Protein AF-A0A3D0CZE7-F1 (afdb_monomer)

Radius of gyration: 12.52 Å; Cα contacts (8 Å, |Δi|>4): 117; chains: 1; bounding box: 28×28×32 Å

Nearest PDB structures (foldseek):
  2hoy-assembly1_B  TM=9.703E-01  e=1.556E-08  Synechococcus elongatus PCC 6301
  6w80-assembly1_A-2  TM=9.690E-01  e=2.115E-08  Stenotrophomonas maltophilia K279a
  2hp2-assembly1_A  TM=9.677E-01  e=1.871E-08  Synechococcus elongatus PCC 6301
  3l44-assembly1_A  TM=9.827E-01  e=2.247E-06  Bacillus anthracis str. 'Ames Ancestor'
  3l44-assembly1_B  TM=9.794E-01  e=3.054E-06  Bacillus anthracis str. 'Ames Ancestor'

Structure (mmCIF, N/CA/C/O backbone):
data_AF-A0A3D0CZE7-F1
#
_entry.id   AF-A0A3D0CZE7-F1
#
loop_
_atom_site.group_PDB
_atom_site.id
_atom_site.type_symbol
_atom_site.label_atom_id
_atom_site.label_alt_id
_atom_site.label_comp_id
_atom_site.label_asym_id
_atom_site.label_entity_id
_atom_site.label_seq_id
_atom_site.pdbx_PDB_ins_code
_atom_site.Cartn_x
_atom_site.Cartn_y
_atom_site.Cartn_z
_atom_site.occupancy
_atom_site.B_iso_or_equiv
_atom_site.auth_seq_id
_atom_site.auth_comp_id
_atom_site.auth_asym_id
_atom_site.auth_atom_id
_atom_site.pdbx_PDB_model_num
ATOM 1 N N . ALA A 1 1 ? 9.407 3.158 8.554 1.00 77.56 1 ALA A N 1
ATOM 2 C CA . ALA A 1 1 ? 9.130 2.458 9.823 1.00 77.56 1 ALA A CA 1
ATOM 3 C C . ALA A 1 1 ? 8.595 1.041 9.587 1.00 77.56 1 ALA A C 1
ATOM 5 O O . ALA A 1 1 ? 9.415 0.149 9.466 1.00 77.56 1 ALA A O 1
ATOM 6 N N . ALA A 1 2 ? 7.282 0.803 9.434 1.00 90.12 2 ALA A N 1
ATOM 7 C CA . ALA A 1 2 ? 6.728 -0.566 9.380 1.00 90.12 2 ALA A CA 1
ATOM 8 C C . ALA A 1 2 ? 7.324 -1.467 8.273 1.00 90.12 2 ALA A C 1
ATOM 10 O O . ALA A 1 2 ? 7.711 -2.601 8.546 1.00 90.12 2 ALA A O 1
ATOM 11 N N . ALA A 1 3 ? 7.459 -0.947 7.047 1.00 92.62 3 ALA A N 1
ATOM 12 C CA . ALA A 1 3 ? 8.092 -1.671 5.940 1.00 92.62 3 ALA A CA 1
ATOM 13 C C . ALA A 1 3 ? 9.567 -2.013 6.230 1.00 92.62 3 ALA A C 1
ATOM 15 O O . ALA A 1 3 ? 9.999 -3.141 6.011 1.00 92.62 3 ALA A O 1
ATOM 16 N N . GLU A 1 4 ? 10.319 -1.064 6.798 1.00 90.69 4 GLU A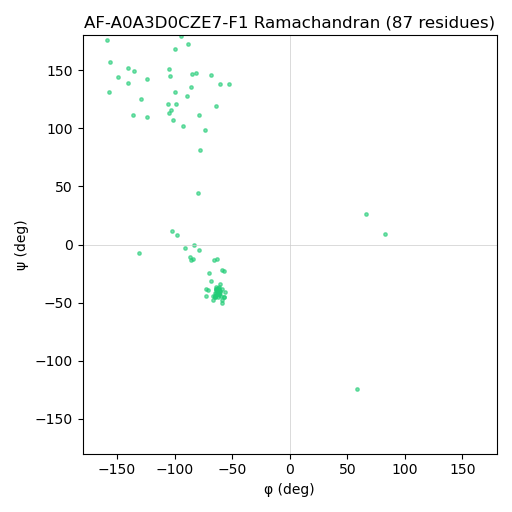 N 1
ATOM 17 C CA . GLU A 1 4 ? 11.729 -1.251 7.170 1.00 90.69 4 GLU A CA 1
ATOM 18 C C . GLU A 1 4 ? 11.878 -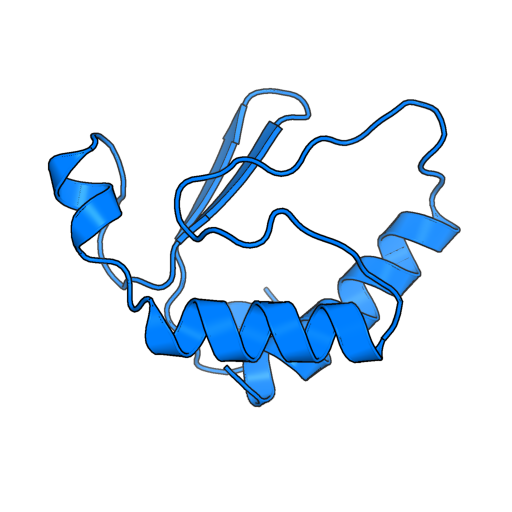2.310 8.268 1.00 90.69 4 GLU A C 1
ATOM 20 O O . GLU A 1 4 ? 12.709 -3.204 8.146 1.00 90.69 4 GLU A O 1
ATOM 25 N N . THR A 1 5 ? 11.035 -2.267 9.306 1.00 91.25 5 THR A N 1
ATOM 26 C CA . THR A 1 5 ? 11.008 -3.276 10.377 1.00 91.25 5 THR A CA 1
ATOM 27 C C . THR A 1 5 ? 10.685 -4.672 9.843 1.00 91.25 5 THR A C 1
ATOM 29 O O . THR A 1 5 ? 11.217 -5.658 10.346 1.00 91.25 5 THR A O 1
ATOM 32 N N . ALA A 1 6 ? 9.841 -4.768 8.813 1.00 92.25 6 ALA A N 1
ATOM 33 C CA . ALA A 1 6 ? 9.528 -6.027 8.142 1.00 92.25 6 ALA A CA 1
ATOM 34 C C . ALA A 1 6 ? 10.611 -6.482 7.142 1.00 92.25 6 ALA A C 1
ATOM 36 O O . ALA A 1 6 ? 10.482 -7.563 6.573 1.00 92.25 6 ALA A O 1
ATOM 37 N N . GLY A 1 7 ? 11.659 -5.682 6.904 1.00 93.06 7 GLY A N 1
ATOM 38 C CA . GLY A 1 7 ? 12.671 -5.969 5.884 1.00 93.06 7 GLY A CA 1
ATOM 39 C C . GLY A 1 7 ? 12.117 -5.925 4.458 1.00 93.06 7 GLY A C 1
ATOM 40 O O . GLY A 1 7 ? 12.639 -6.601 3.574 1.00 93.06 7 GLY A O 1
ATOM 41 N N . VAL A 1 8 ? 11.042 -5.165 4.233 1.00 95.00 8 VAL A N 1
ATOM 42 C CA . VAL A 1 8 ? 10.365 -5.064 2.940 1.00 95.00 8 VAL A CA 1
ATOM 43 C C . VAL A 1 8 ? 10.745 -3.758 2.257 1.00 95.00 8 VAL A C 1
ATOM 45 O O . VAL A 1 8 ? 10.382 -2.685 2.749 1.00 95.00 8 VAL A O 1
ATOM 48 N N . PRO A 1 9 ? 11.425 -3.817 1.101 1.00 94.00 9 PRO A N 1
ATOM 49 C CA . PRO A 1 9 ? 11.712 -2.617 0.345 1.00 94.00 9 PRO A CA 1
ATOM 50 C C . PRO A 1 9 ? 10.442 -1.947 -0.167 1.00 94.00 9 PRO A C 1
ATOM 52 O O . PRO A 1 9 ? 9.670 -2.523 -0.940 1.00 94.00 9 PRO A O 1
ATOM 55 N N . ALA A 1 10 ? 10.238 -0.708 0.264 1.00 96.56 10 ALA A N 1
ATOM 56 C CA . ALA A 1 10 ? 9.152 0.123 -0.207 1.00 96.56 10 ALA A CA 1
ATOM 57 C C . ALA A 1 10 ? 9.553 1.598 -0.190 1.00 96.56 10 ALA A C 1
ATOM 59 O O . ALA A 1 10 ? 10.230 2.073 0.722 1.00 96.56 10 ALA A O 1
ATOM 60 N N . VAL A 1 11 ? 9.069 2.340 -1.179 1.00 97.06 11 VAL A N 1
ATOM 61 C CA . VAL A 1 11 ? 9.167 3.794 -1.248 1.00 97.06 11 VAL A CA 1
ATOM 62 C C . VAL A 1 11 ? 7.801 4.382 -0.937 1.00 97.06 11 VAL A C 1
ATOM 64 O O . VAL A 1 11 ? 6.824 4.123 -1.639 1.00 97.06 11 VAL A O 1
ATOM 67 N N . HIS A 1 12 ? 7.739 5.198 0.110 1.00 95.50 12 HIS A N 1
ATOM 68 C CA . HIS A 1 12 ? 6.541 5.943 0.467 1.00 95.50 12 HIS A CA 1
ATOM 69 C C . HIS A 1 12 ? 6.647 7.385 -0.034 1.00 95.50 12 HIS A C 1
ATOM 71 O O . HIS A 1 12 ? 7.650 8.061 0.201 1.00 95.50 12 HIS A O 1
ATOM 77 N N . THR A 1 13 ? 5.611 7.870 -0.710 1.00 95.69 13 THR A N 1
ATOM 78 C CA . THR A 1 13 ? 5.534 9.248 -1.216 1.00 95.69 13 THR A CA 1
ATOM 79 C C . THR A 1 13 ? 4.280 9.924 -0.689 1.00 95.69 13 THR A C 1
ATOM 81 O O . THR A 1 13 ? 3.231 9.287 -0.630 1.00 95.69 13 THR A O 1
ATOM 84 N N . ARG A 1 14 ? 4.359 11.218 -0.358 1.00 96.50 14 ARG A N 1
ATOM 85 C CA . ARG A 1 14 ? 3.226 11.992 0.167 1.00 96.50 14 ARG A CA 1
ATOM 86 C C . ARG A 1 14 ? 3.199 13.407 -0.401 1.00 96.50 14 ARG A C 1
ATOM 88 O O . ARG A 1 14 ? 4.238 14.061 -0.454 1.00 96.50 14 ARG A O 1
ATOM 95 N N . VAL A 1 15 ? 2.009 13.895 -0.747 1.00 96.69 15 VAL A N 1
ATOM 96 C CA . VAL A 1 15 ? 1.736 15.304 -1.072 1.00 96.69 15 VAL A CA 1
ATOM 97 C C . VAL A 1 15 ? 0.439 15.705 -0.371 1.00 96.69 15 VAL A C 1
ATOM 99 O O . VAL A 1 15 ? -0.633 15.206 -0.700 1.00 96.69 15 VAL A O 1
ATOM 102 N N . GLY A 1 16 ? 0.526 16.580 0.633 1.00 95.75 16 GLY A N 1
ATOM 103 C CA . GLY A 1 16 ? -0.629 16.887 1.484 1.00 95.75 16 GLY A CA 1
ATOM 104 C C . GLY A 1 16 ? -1.166 15.627 2.177 1.00 95.75 16 GLY A C 1
ATOM 105 O O . GLY A 1 16 ? -0.406 14.939 2.861 1.00 95.75 16 GLY A O 1
ATOM 106 N N . THR A 1 17 ? -2.458 15.341 1.986 1.00 95.50 17 THR A N 1
ATOM 107 C CA . THR A 1 17 ? -3.163 14.148 2.502 1.00 95.50 17 THR A CA 1
ATOM 108 C C . THR A 1 17 ? -3.149 12.956 1.539 1.00 95.50 17 THR A C 1
ATOM 110 O O . THR A 1 17 ? -3.653 11.890 1.887 1.00 95.50 17 THR A O 1
ATOM 113 N N . MET A 1 18 ? -2.585 13.118 0.339 1.00 97.06 18 MET A N 1
ATOM 114 C CA . MET A 1 18 ? -2.418 12.034 -0.626 1.00 97.06 18 MET A CA 1
ATOM 115 C C . MET A 1 18 ? -1.123 11.288 -0.342 1.00 97.06 18 MET A C 1
ATOM 117 O O . MET A 1 18 ? -0.073 11.913 -0.153 1.00 97.06 18 MET A O 1
ATOM 121 N N . PHE A 1 19 ? -1.175 9.961 -0.365 1.00 96.69 19 PHE A N 1
ATOM 122 C CA . PHE A 1 19 ? -0.003 9.120 -0.146 1.00 96.69 19 PHE A CA 1
ATOM 123 C C . PHE A 1 19 ? 0.014 7.905 -1.071 1.00 96.69 19 PHE A 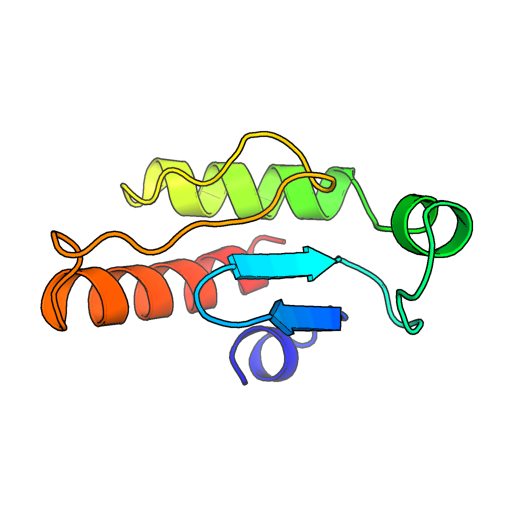C 1
ATOM 125 O O . PHE A 1 19 ? -1.032 7.398 -1.454 1.00 96.69 19 PHE A O 1
ATOM 132 N N . CYS A 1 20 ? 1.204 7.399 -1.387 1.00 96.56 20 CYS A N 1
ATOM 133 C CA . CYS A 1 20 ? 1.387 6.145 -2.117 1.00 96.56 20 CYS A CA 1
ATOM 134 C C . CYS A 1 20 ? 2.485 5.315 -1.452 1.00 96.56 20 CYS A C 1
ATOM 136 O O . CYS A 1 20 ? 3.447 5.865 -0.910 1.00 96.56 20 CYS A O 1
ATOM 138 N N . THR A 1 21 ? 2.372 3.993 -1.550 1.00 96.56 21 THR A N 1
ATOM 139 C CA . THR A 1 21 ? 3.408 3.048 -1.121 1.00 96.56 21 THR A CA 1
ATOM 140 C C . THR A 1 21 ? 3.773 2.166 -2.303 1.00 96.56 21 THR A C 1
ATOM 142 O O . THR A 1 21 ? 2.971 1.338 -2.725 1.00 96.56 21 THR A O 1
ATOM 145 N N . PHE A 1 22 ? 4.976 2.355 -2.837 1.00 98.06 22 PHE A N 1
ATOM 146 C CA . PHE A 1 22 ? 5.521 1.622 -3.976 1.00 98.06 22 PHE A CA 1
ATOM 147 C C . PHE A 1 22 ? 6.447 0.507 -3.511 1.00 98.06 22 PHE A C 1
ATOM 149 O O . PHE A 1 22 ? 7.455 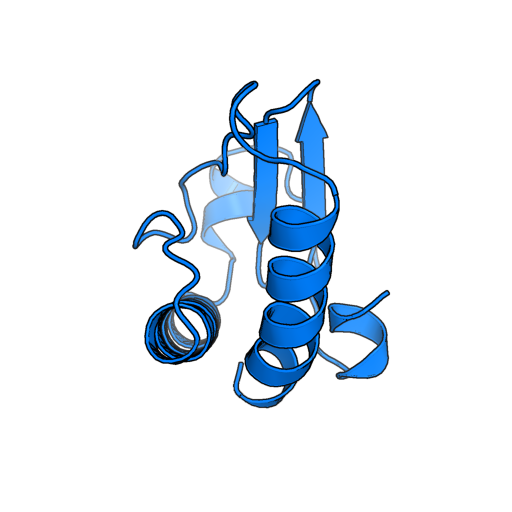0.787 -2.871 1.00 98.06 22 PHE A O 1
ATOM 156 N N . PHE A 1 23 ? 6.152 -0.748 -3.856 1.00 97.62 23 PHE A N 1
ATOM 157 C CA . PHE A 1 23 ? 7.016 -1.883 -3.513 1.00 97.62 23 PHE A CA 1
ATOM 158 C C . PHE A 1 23 ? 8.227 -1.956 -4.446 1.00 97.62 23 PHE A C 1
ATOM 160 O O . PHE A 1 23 ? 8.232 -2.667 -5.445 1.00 97.62 23 PHE A O 1
ATOM 167 N N . THR A 1 24 ? 9.242 -1.147 -4.163 1.00 97.12 24 THR A N 1
ATOM 168 C CA . THR A 1 24 ? 10.492 -1.062 -4.923 1.00 97.12 24 THR A CA 1
ATOM 169 C C . THR A 1 24 ? 11.606 -0.510 -4.034 1.00 97.12 24 THR A C 1
ATOM 171 O O . THR A 1 24 ? 11.341 0.189 -3.059 1.00 97.12 24 THR A O 1
ATOM 174 N N . GLU A 1 25 ? 12.857 -0.796 -4.389 1.00 96.25 25 GLU A N 1
ATOM 175 C CA . GLU A 1 25 ? 14.059 -0.245 -3.744 1.00 96.25 25 GLU A CA 1
ATOM 176 C C . GLU A 1 25 ? 14.478 1.111 -4.328 1.00 96.25 25 GLU A C 1
ATOM 178 O O . GLU A 1 25 ? 15.322 1.811 -3.768 1.00 96.25 25 GLU A O 1
ATOM 183 N N . HIS A 1 26 ? 13.916 1.493 -5.477 1.00 96.44 26 HIS A N 1
ATOM 184 C CA . HIS A 1 26 ? 14.360 2.663 -6.225 1.00 96.44 26 HIS A CA 1
ATOM 185 C C . HIS A 1 26 ? 13.398 3.843 -6.070 1.00 96.44 26 HIS A C 1
ATOM 187 O O . HIS A 1 26 ? 12.185 3.642 -6.076 1.00 96.44 26 HIS A O 1
ATOM 193 N N . PRO A 1 27 ? 13.900 5.092 -6.047 1.00 97.25 27 PRO A N 1
ATOM 194 C CA . PRO A 1 27 ? 13.043 6.271 -6.026 1.00 97.25 27 PRO A CA 1
ATOM 195 C C . PRO A 1 27 ? 11.997 6.265 -7.150 1.00 97.25 27 PRO A C 1
ATOM 197 O O . PRO A 1 27 ? 12.312 5.963 -8.307 1.00 97.25 27 PRO A O 1
ATOM 200 N N . VAL A 1 28 ? 10.771 6.660 -6.803 1.00 97.56 28 VAL A N 1
ATOM 201 C CA . VAL A 1 28 ? 9.650 6.819 -7.736 1.00 97.56 28 VAL A CA 1
ATOM 202 C C . VAL A 1 28 ? 9.426 8.307 -7.979 1.00 97.56 28 VAL A C 1
ATOM 204 O O . VAL A 1 28 ? 9.091 9.049 -7.059 1.00 97.56 28 VAL A O 1
ATOM 207 N N . ARG A 1 29 ? 9.684 8.758 -9.208 1.00 96.62 29 ARG A N 1
ATOM 208 C CA . ARG A 1 29 ? 9.602 10.176 -9.615 1.00 96.62 29 ARG A CA 1
ATOM 209 C C . ARG A 1 29 ? 8.798 10.401 -10.892 1.00 96.62 29 ARG A C 1
ATOM 211 O O . ARG A 1 29 ? 8.549 11.539 -11.269 1.00 96.62 29 ARG A O 1
ATOM 218 N N . ASP A 1 30 ? 8.413 9.323 -11.557 1.00 96.88 30 ASP A N 1
ATOM 219 C CA . ASP A 1 30 ? 7.693 9.325 -12.821 1.00 96.88 30 ASP A CA 1
ATOM 220 C C . ASP A 1 30 ? 6.979 7.978 -13.016 1.00 96.88 30 ASP A C 1
ATOM 222 O O . ASP A 1 30 ? 7.119 7.035 -12.231 1.00 96.88 30 ASP A O 1
ATOM 226 N N . TYR A 1 31 ? 6.212 7.867 -14.096 1.00 96.88 31 TYR A N 1
ATOM 227 C CA . TYR A 1 31 ? 5.492 6.638 -14.415 1.00 96.88 31 TYR A CA 1
ATOM 228 C C . TYR A 1 31 ? 6.424 5.452 -14.709 1.00 96.88 31 TYR A C 1
ATOM 230 O O . TYR A 1 31 ? 6.132 4.314 -14.340 1.00 96.88 31 TYR A O 1
ATOM 238 N N . ALA A 1 32 ? 7.562 5.698 -15.365 1.00 98.19 32 ALA A N 1
ATOM 239 C CA . ALA A 1 32 ? 8.513 4.643 -15.704 1.00 98.19 32 ALA A CA 1
ATOM 240 C C . ALA A 1 32 ? 9.110 3.996 -14.447 1.00 98.19 32 ALA A C 1
ATOM 242 O O . ALA A 1 32 ? 9.276 2.779 -14.401 1.00 98.19 32 ALA A O 1
ATOM 243 N N . SER A 1 33 ? 9.388 4.797 -13.420 1.00 97.94 33 SER A N 1
ATOM 244 C CA . SER A 1 33 ? 9.868 4.337 -12.122 1.00 97.94 33 SER A CA 1
ATOM 245 C C . SER A 1 33 ? 8.793 3.655 -11.291 1.00 97.94 33 SER A C 1
ATOM 247 O O . SER A 1 33 ? 9.086 2.615 -10.706 1.00 97.94 33 SER A O 1
ATOM 249 N N . ALA A 1 34 ? 7.552 4.149 -11.317 1.00 97.81 34 ALA A N 1
ATOM 250 C CA . ALA A 1 34 ? 6.424 3.493 -10.654 1.00 97.81 34 ALA A CA 1
ATOM 251 C C . ALA A 1 34 ? 6.167 2.082 -11.212 1.00 97.81 34 ALA A C 1
ATOM 253 O O . ALA A 1 34 ? 5.945 1.139 -10.461 1.00 97.81 34 ALA A O 1
ATOM 254 N N . LYS A 1 35 ? 6.276 1.895 -12.535 1.00 97.69 35 LYS A N 1
ATOM 255 C CA . LYS A 1 35 ? 6.099 0.581 -13.182 1.00 97.69 35 LYS A CA 1
ATOM 256 C C . LYS A 1 35 ? 7.115 -0.488 -12.770 1.00 97.69 35 LYS A C 1
ATOM 258 O O . LYS A 1 35 ? 6.914 -1.650 -13.103 1.00 97.69 35 LYS A O 1
ATOM 263 N N . ARG A 1 36 ? 8.198 -0.120 -12.080 1.00 97.69 36 ARG A N 1
ATOM 264 C CA . ARG A 1 36 ? 9.184 -1.080 -11.558 1.00 97.69 36 ARG A CA 1
ATOM 265 C C . ARG A 1 36 ? 8.776 -1.691 -10.214 1.00 97.69 36 ARG A C 1
ATOM 267 O O . ARG A 1 36 ? 9.549 -2.466 -9.662 1.00 97.69 36 ARG A O 1
ATOM 274 N N . SER A 1 37 ? 7.622 -1.317 -9.661 1.00 98.19 37 SER A N 1
ATOM 275 C CA . SER A 1 37 ? 7.129 -1.884 -8.408 1.00 98.19 37 SER A CA 1
ATOM 276 C C . SER A 1 37 ? 6.725 -3.355 -8.539 1.00 98.19 37 SER A C 1
ATOM 278 O O . SER A 1 37 ? 6.194 -3.784 -9.562 1.00 98.19 37 SER A O 1
ATOM 280 N N . ASP A 1 38 ? 6.938 -4.114 -7.468 1.00 97.94 38 ASP A N 1
ATOM 281 C CA . ASP A 1 38 ? 6.514 -5.503 -7.324 1.00 97.94 38 ASP A CA 1
ATOM 282 C C . ASP A 1 38 ? 4.994 -5.573 -7.104 1.00 97.94 38 ASP A C 1
ATOM 284 O O . ASP A 1 38 ? 4.474 -5.385 -6.001 1.00 97.94 38 ASP A O 1
ATOM 288 N N . LEU A 1 39 ? 4.268 -5.841 -8.191 1.00 97.88 39 LEU A N 1
ATOM 289 C CA . LEU A 1 39 ? 2.805 -5.895 -8.190 1.00 97.88 39 LEU A CA 1
ATOM 290 C C . LEU A 1 39 ? 2.258 -7.089 -7.402 1.00 97.88 39 LEU A C 1
ATOM 292 O O . LEU A 1 39 ? 1.183 -6.992 -6.811 1.00 97.88 39 LEU A O 1
ATOM 296 N N . ALA A 1 40 ? 2.985 -8.209 -7.372 1.00 97.81 40 ALA A N 1
ATOM 297 C CA . ALA A 1 40 ? 2.561 -9.396 -6.638 1.00 97.81 40 ALA A CA 1
ATOM 298 C C . ALA A 1 40 ? 2.656 -9.158 -5.127 1.00 97.81 40 ALA A C 1
ATOM 300 O O . ALA A 1 40 ? 1.769 -9.555 -4.371 1.00 97.81 40 ALA A O 1
ATOM 301 N N . ARG A 1 41 ? 3.710 -8.462 -4.694 1.00 97.38 41 ARG A N 1
ATOM 302 C CA . ARG A 1 41 ? 3.873 -8.009 -3.314 1.00 97.38 41 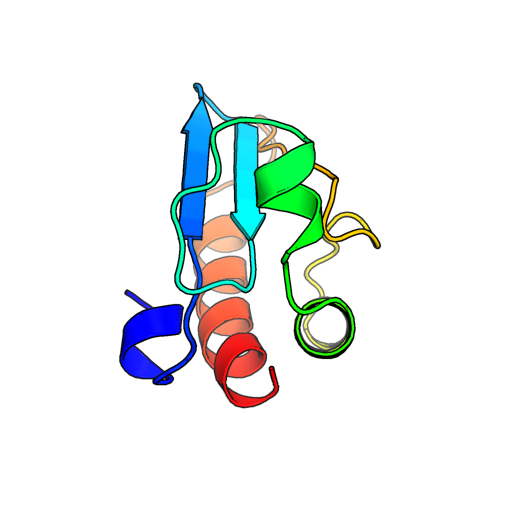ARG A CA 1
ATOM 303 C C . ARG A 1 41 ? 2.807 -6.999 -2.911 1.00 97.38 41 ARG A C 1
ATOM 305 O O . ARG A 1 41 ? 2.199 -7.163 -1.856 1.00 97.38 41 ARG A O 1
ATOM 312 N N . TYR A 1 42 ? 2.510 -6.024 -3.774 1.00 98.06 42 TYR A N 1
ATOM 313 C CA . TYR A 1 42 ? 1.397 -5.105 -3.535 1.00 98.06 42 TYR A CA 1
ATOM 314 C C . TYR A 1 42 ? 0.070 -5.848 -3.358 1.00 98.06 42 TYR A C 1
ATOM 316 O O . TYR A 1 42 ? -0.670 -5.556 -2.425 1.00 98.06 42 TYR A O 1
ATOM 324 N N . ALA A 1 43 ? -0.223 -6.835 -4.211 1.00 98.06 43 ALA A N 1
ATOM 325 C CA . ALA A 1 43 ? -1.453 -7.614 -4.109 1.00 98.06 43 ALA A CA 1
ATOM 326 C C . ALA A 1 43 ? -1.563 -8.345 -2.758 1.00 98.06 43 ALA A C 1
ATOM 328 O O . ALA A 1 43 ? -2.609 -8.277 -2.115 1.00 98.06 43 ALA A O 1
ATOM 329 N N . ARG A 1 44 ? -0.482 -8.983 -2.280 1.00 98.12 44 ARG A N 1
ATOM 330 C CA . ARG A 1 44 ? -0.458 -9.627 -0.951 1.00 98.12 44 ARG A CA 1
ATOM 331 C C . ARG A 1 44 ? -0.675 -8.624 0.180 1.00 98.12 44 ARG A C 1
ATOM 333 O O . ARG A 1 44 ? -1.491 -8.872 1.062 1.00 98.12 44 ARG A O 1
ATOM 340 N N . PHE A 1 45 ? 0.003 -7.479 0.120 1.00 97.94 45 PHE A N 1
ATOM 341 C CA . PHE A 1 45 ? -0.170 -6.392 1.082 1.00 97.94 45 PHE A CA 1
ATOM 342 C C . PHE A 1 45 ? -1.614 -5.872 1.115 1.00 97.94 45 PHE A C 1
ATOM 344 O O . PHE A 1 45 ? -2.205 -5.749 2.187 1.00 97.94 45 PHE A O 1
ATOM 351 N N . PHE A 1 46 ? -2.197 -5.613 -0.058 1.00 98.19 46 PHE A N 1
ATOM 352 C CA . PHE A 1 46 ? -3.578 -5.163 -0.208 1.00 98.19 46 PHE A CA 1
ATOM 353 C C . PHE A 1 46 ? -4.563 -6.165 0.400 1.00 98.19 46 PHE A C 1
ATOM 355 O O . PHE A 1 46 ? -5.397 -5.778 1.215 1.00 98.19 46 PHE A O 1
ATOM 362 N N . HIS A 1 47 ? -4.448 -7.453 0.061 1.00 98.44 47 HIS A N 1
ATOM 363 C CA . HIS A 1 47 ? -5.339 -8.476 0.608 1.00 98.44 47 HIS A CA 1
ATOM 364 C C . HIS A 1 47 ? -5.175 -8.634 2.122 1.00 98.44 47 HIS A C 1
ATOM 366 O O . HIS A 1 47 ? -6.175 -8.718 2.829 1.00 98.44 47 HIS A O 1
ATOM 372 N N . ALA A 1 48 ? -3.946 -8.571 2.642 1.00 98.31 48 ALA A N 1
ATOM 373 C CA . ALA A 1 48 ? -3.708 -8.629 4.079 1.00 98.31 48 ALA A CA 1
ATOM 374 C C . ALA A 1 48 ? -4.325 -7.430 4.828 1.00 98.31 48 ALA A C 1
ATOM 376 O O . ALA A 1 48 ? -4.860 -7.604 5.925 1.00 98.31 48 ALA A O 1
ATOM 377 N N . LEU A 1 49 ? -4.287 -6.224 4.257 1.00 98.12 49 LEU A N 1
ATOM 378 C CA . LEU A 1 49 ? -4.995 -5.065 4.811 1.00 98.12 49 LEU A CA 1
ATOM 379 C C . LEU A 1 49 ? -6.516 -5.231 4.738 1.00 98.12 49 LEU A C 1
ATOM 381 O O . LEU A 1 49 ? -7.205 -4.983 5.728 1.00 98.12 49 LEU A O 1
ATOM 385 N N . LEU A 1 50 ? -7.028 -5.709 3.602 1.00 98.31 50 LEU A N 1
ATOM 386 C CA . LEU A 1 50 ? -8.457 -5.910 3.384 1.00 98.31 50 LEU A CA 1
ATOM 387 C C . LEU A 1 50 ? -9.053 -6.919 4.373 1.00 98.31 50 LEU A C 1
ATOM 389 O O . LEU A 1 50 ? -10.091 -6.654 4.973 1.00 98.31 50 LEU A O 1
ATOM 393 N N . GLU A 1 51 ? -8.361 -8.034 4.610 1.00 98.31 51 GLU A N 1
ATOM 394 C CA . GLU A 1 51 ? -8.719 -9.033 5.628 1.00 98.31 51 GLU A CA 1
ATOM 395 C C . GLU A 1 51 ? -8.779 -8.451 7.050 1.00 98.31 51 GLU A C 1
ATOM 397 O O . GLU A 1 51 ? -9.428 -9.020 7.925 1.00 98.31 51 GLU A O 1
ATOM 402 N N . ARG A 1 52 ? -8.109 -7.318 7.289 1.00 98.12 52 ARG A N 1
ATOM 403 C CA . ARG A 1 52 ? -8.053 -6.603 8.575 1.00 98.12 52 ARG A CA 1
ATOM 404 C C . ARG A 1 52 ? -8.958 -5.370 8.607 1.00 98.12 52 ARG A C 1
ATOM 406 O O . ARG A 1 52 ? -8.861 -4.570 9.530 1.00 98.12 52 ARG A O 1
ATOM 413 N N . GLY A 1 53 ? -9.836 -5.219 7.617 1.00 98.00 53 GLY A N 1
ATOM 414 C CA . GLY A 1 53 ? -10.812 -4.131 7.558 1.00 98.00 53 GLY A CA 1
ATOM 415 C C . GLY A 1 53 ? -10.273 -2.812 7.002 1.00 98.00 53 GLY A C 1
ATOM 416 O O . GLY A 1 53 ? -10.985 -1.813 7.042 1.00 98.00 53 GLY A O 1
ATOM 417 N N . VAL A 1 54 ? -9.055 -2.788 6.452 1.00 98.25 54 VAL A N 1
ATOM 418 C CA . VAL A 1 54 ? -8.476 -1.597 5.816 1.00 98.25 54 VAL A CA 1
ATOM 419 C C . VAL A 1 54 ? -8.589 -1.729 4.301 1.00 98.25 54 VAL A C 1
ATOM 421 O O . VAL A 1 54 ? -7.861 -2.491 3.666 1.00 98.25 54 VAL A O 1
ATOM 424 N N . TYR A 1 55 ? -9.492 -0.957 3.703 1.00 97.56 55 TYR A N 1
ATOM 425 C CA . TYR A 1 55 ? -9.671 -0.924 2.254 1.00 97.56 55 TYR A CA 1
ATOM 426 C C . TYR A 1 55 ? -8.819 0.183 1.622 1.00 97.56 55 TYR A C 1
ATOM 428 O O . TYR A 1 55 ? -9.171 1.361 1.667 1.00 97.56 55 TYR A O 1
ATOM 436 N N . LEU A 1 56 ? -7.692 -0.203 1.021 1.00 96.69 56 LEU A N 1
ATOM 437 C CA . LEU A 1 56 ? -6.941 0.664 0.109 1.00 96.69 56 LEU A CA 1
ATOM 438 C C . LEU A 1 56 ? -7.446 0.505 -1.330 1.00 96.69 56 LEU A C 1
ATOM 440 O O . LEU A 1 56 ? -8.256 -0.368 -1.631 1.00 96.69 56 LEU A O 1
ATOM 444 N N . ALA A 1 57 ? -6.959 1.342 -2.245 1.00 95.75 57 ALA A N 1
ATOM 445 C CA . ALA A 1 57 ? -7.209 1.126 -3.664 1.00 95.75 57 ALA A CA 1
ATOM 446 C C . ALA A 1 57 ? -6.630 -0.239 -4.101 1.00 95.75 57 ALA A C 1
ATOM 448 O O . ALA A 1 57 ? -5.515 -0.569 -3.713 1.00 95.75 57 ALA A O 1
ATOM 449 N N . PRO A 1 58 ? -7.322 -1.042 -4.925 1.00 96.94 58 PRO A N 1
ATOM 450 C CA . PRO A 1 58 ? -6.830 -2.346 -5.380 1.00 96.94 58 PRO A CA 1
ATOM 451 C C . PRO A 1 58 ? -5.813 -2.211 -6.532 1.00 96.94 58 PRO A C 1
ATOM 453 O O . PRO A 1 58 ? -5.904 -2.898 -7.548 1.00 96.94 58 PRO A O 1
ATOM 456 N N . SER A 1 59 ? -4.862 -1.278 -6.419 1.00 97.12 59 SER A N 1
ATOM 457 C CA . SER A 1 59 ? -3.863 -0.991 -7.452 1.00 97.12 59 SER A CA 1
ATOM 458 C C . SER A 1 59 ? -2.614 -0.332 -6.870 1.00 97.12 59 SER A C 1
ATOM 460 O O . SER A 1 59 ? -2.693 0.696 -6.203 1.00 97.12 59 SER A O 1
ATOM 462 N N . GLN A 1 60 ? -1.439 -0.859 -7.227 1.00 97.31 60 GLN A N 1
ATOM 463 C CA . GLN A 1 60 ? -0.132 -0.268 -6.903 1.00 97.31 60 GLN A CA 1
ATOM 464 C C . GLN A 1 60 ? 0.016 1.170 -7.432 1.00 97.31 60 GLN A C 1
ATOM 466 O O . GLN A 1 60 ? 0.836 1.941 -6.938 1.00 97.31 60 GLN A O 1
ATOM 471 N N . PHE A 1 61 ? -0.748 1.539 -8.455 1.00 96.81 61 PHE A N 1
ATOM 472 C CA . PHE A 1 61 ? -0.610 2.828 -9.125 1.00 96.81 61 PHE A CA 1
ATOM 473 C C . PHE A 1 61 ? -1.612 3.875 -8.641 1.00 96.81 61 PHE A C 1
ATOM 475 O O . PHE A 1 61 ? -1.689 4.943 -9.240 1.00 96.81 61 PHE A O 1
ATOM 482 N N . GLU A 1 62 ? -2.362 3.578 -7.580 1.00 96.44 62 GLU A N 1
ATOM 483 C CA . GLU A 1 62 ? -3.325 4.501 -6.989 1.00 96.44 62 GLU A CA 1
ATOM 484 C C . GLU A 1 62 ? -2.832 5.122 -5.685 1.00 96.44 62 GLU A C 1
ATOM 486 O O . GLU A 1 62 ? -2.054 4.530 -4.930 1.00 96.44 62 GLU A O 1
ATOM 491 N N . ALA A 1 63 ? -3.319 6.333 -5.426 1.00 95.81 63 ALA A N 1
ATOM 492 C CA . ALA A 1 63 ? -3.078 7.028 -4.173 1.00 95.81 63 ALA A CA 1
ATOM 493 C C . ALA A 1 63 ? -4.091 6.602 -3.102 1.00 95.81 63 ALA A C 1
ATOM 495 O O . ALA A 1 63 ? -5.264 6.349 -3.373 1.00 95.81 63 ALA A O 1
ATOM 496 N N . GLY A 1 64 ? -3.637 6.572 -1.854 1.00 96.00 64 GLY A N 1
ATOM 497 C CA . GLY A 1 64 ? -4.497 6.638 -0.684 1.00 96.00 64 GLY A CA 1
ATOM 498 C C . GLY A 1 64 ? -4.882 8.085 -0.379 1.00 96.00 64 GLY A C 1
ATOM 499 O O . GLY A 1 64 ? -4.097 9.015 -0.597 1.00 96.00 64 GLY A O 1
ATOM 500 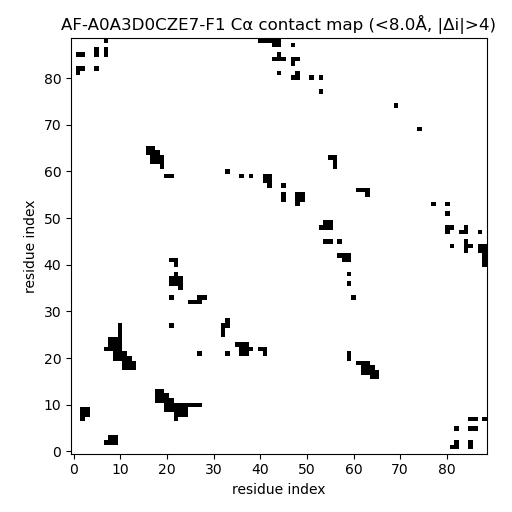N N . PHE A 1 65 ? -6.092 8.265 0.148 1.00 96.25 65 PHE A N 1
ATOM 501 C CA . PHE A 1 65 ? -6.659 9.567 0.487 1.00 96.25 65 PHE A CA 1
ATOM 502 C C . PHE A 1 65 ? -7.188 9.552 1.918 1.00 96.25 65 PHE A C 1
ATOM 504 O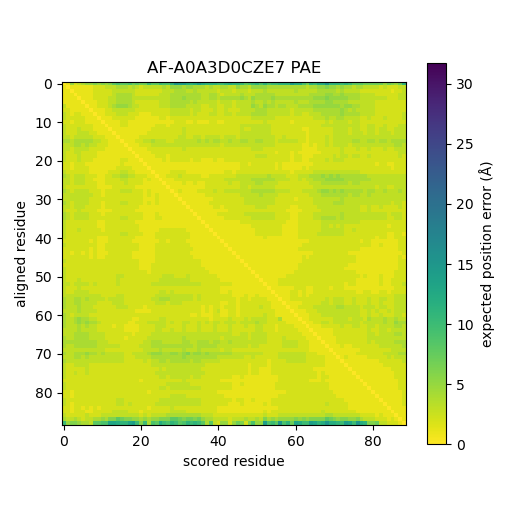 O . PHE A 1 65 ? -8.038 8.732 2.261 1.00 96.25 65 PHE A O 1
ATOM 511 N N . THR A 1 66 ? -6.732 10.490 2.743 1.00 96.25 66 THR A N 1
ATOM 512 C CA . THR A 1 66 ? -7.297 10.705 4.080 1.00 96.25 66 THR A CA 1
ATOM 513 C C . THR A 1 66 ? -8.451 11.701 4.001 1.00 96.25 66 THR A C 1
ATOM 515 O O . THR A 1 66 ? -8.295 12.798 3.460 1.00 96.25 66 THR A O 1
ATOM 518 N N . SER A 1 67 ? -9.608 11.335 4.554 1.00 96.75 67 SER A N 1
ATOM 519 C CA . SER A 1 67 ? -10.764 12.231 4.702 1.00 96.75 67 SER A CA 1
ATOM 520 C C . SER A 1 67 ? -10.853 12.797 6.121 1.00 96.75 67 SER A C 1
ATOM 522 O O . SER A 1 67 ? -10.231 12.277 7.042 1.00 96.75 67 SER A O 1
ATOM 524 N N . LEU A 1 68 ? -11.701 13.809 6.323 1.00 97.38 68 LEU A N 1
ATOM 525 C CA . LEU A 1 68 ? -11.989 14.368 7.652 1.00 97.38 68 LEU A CA 1
ATOM 526 C C . LEU A 1 68 ? -12.705 13.391 8.601 1.00 97.38 68 LEU A C 1
ATOM 528 O O . LEU A 1 68 ? -12.803 13.673 9.788 1.00 97.38 68 LEU A O 1
ATOM 532 N N . ALA A 1 69 ? -13.224 12.274 8.085 1.00 97.44 69 ALA A N 1
ATOM 533 C CA . ALA A 1 69 ? -13.857 11.242 8.901 1.00 97.44 69 ALA A CA 1
ATOM 534 C C . ALA A 1 69 ? -12.843 10.254 9.502 1.00 97.44 69 ALA A C 1
ATOM 536 O O . ALA A 1 69 ? -13.214 9.472 10.368 1.00 97.44 69 ALA A O 1
ATOM 537 N N . HIS A 1 70 ? -11.589 10.263 9.037 1.00 97.62 70 HIS A N 1
ATOM 538 C CA . HIS A 1 70 ? -10.536 9.441 9.624 1.00 97.62 70 HIS A CA 1
ATOM 539 C C . HIS A 1 70 ? -10.031 10.116 10.898 1.00 97.62 70 HIS A C 1
ATOM 541 O O . HIS A 1 70 ? -9.407 11.177 10.839 1.00 97.62 70 HIS A O 1
ATOM 547 N N . ASP A 1 71 ? -10.312 9.499 12.038 1.00 97.56 71 ASP A N 1
ATOM 548 C CA . ASP A 1 71 ? -9.831 9.921 13.347 1.00 97.56 71 ASP A CA 1
ATOM 549 C C . ASP A 1 71 ? -8.546 9.177 13.746 1.00 97.56 71 ASP A C 1
ATOM 551 O O . ASP A 1 71 ? -8.016 8.351 13.001 1.00 97.56 71 ASP A O 1
ATOM 555 N N . GLY A 1 72 ? -8.011 9.503 14.925 1.00 97.44 72 GLY A N 1
ATOM 556 C CA . GLY A 1 72 ? -6.788 8.875 15.429 1.00 97.44 72 GLY A CA 1
ATOM 557 C C . GLY A 1 72 ? -6.914 7.358 15.577 1.00 97.44 72 GLY A C 1
ATOM 558 O O . GLY A 1 72 ? -5.985 6.642 15.221 1.00 97.44 72 GLY A O 1
ATOM 559 N N . GLU A 1 73 ? -8.075 6.862 16.009 1.00 98.06 73 GLU A N 1
ATOM 560 C CA . GLU A 1 73 ? -8.316 5.427 16.185 1.00 98.06 73 GLU A CA 1
ATOM 561 C C . GLU A 1 73 ? -8.275 4.683 14.845 1.00 98.06 73 GLU A C 1
ATOM 563 O O . GLU A 1 73 ? -7.599 3.659 14.722 1.00 98.06 73 GLU A O 1
ATOM 568 N N . ALA A 1 74 ? -8.917 5.229 13.807 1.00 97.12 74 ALA A N 1
ATOM 569 C CA . ALA A 1 74 ? -8.856 4.670 12.462 1.00 97.12 74 ALA A CA 1
ATOM 570 C C . ALA A 1 74 ? -7.421 4.654 11.907 1.00 97.12 74 ALA A C 1
ATOM 572 O O . ALA A 1 74 ? -7.019 3.692 11.241 1.00 97.12 74 ALA A O 1
ATOM 573 N N . ILE A 1 75 ? -6.629 5.697 12.185 1.00 96.62 75 ILE A N 1
ATOM 574 C CA . ILE A 1 75 ? -5.220 5.758 11.777 1.00 96.62 75 ILE A CA 1
ATOM 575 C C . ILE A 1 75 ? -4.388 4.709 12.521 1.00 96.62 75 ILE A C 1
ATOM 577 O O . ILE A 1 75 ? -3.662 3.954 11.872 1.00 96.62 75 ILE A O 1
ATOM 581 N N . ASP A 1 76 ? -4.524 4.603 13.839 1.00 97.44 76 ASP A N 1
ATOM 582 C CA . ASP A 1 76 ? -3.767 3.648 14.652 1.00 97.44 76 ASP A CA 1
ATOM 583 C C . ASP A 1 76 ? -4.097 2.197 14.270 1.00 97.44 76 ASP A C 1
ATOM 585 O O . ASP A 1 76 ? -3.193 1.379 14.070 1.00 97.44 76 ASP A O 1
ATOM 589 N N . ALA A 1 77 ? -5.381 1.887 14.054 1.00 97.75 77 ALA A N 1
ATOM 590 C CA . ALA A 1 77 ? -5.817 0.585 13.553 1.00 97.75 77 ALA A CA 1
ATOM 591 C C . ALA A 1 77 ? -5.222 0.274 12.167 1.00 97.75 77 ALA A C 1
ATOM 593 O O . ALA A 1 77 ? -4.766 -0.845 11.913 1.00 97.75 77 ALA A O 1
ATOM 594 N N . THR A 1 78 ? -5.162 1.276 11.284 1.00 97.25 78 THR A N 1
ATOM 595 C CA . THR A 1 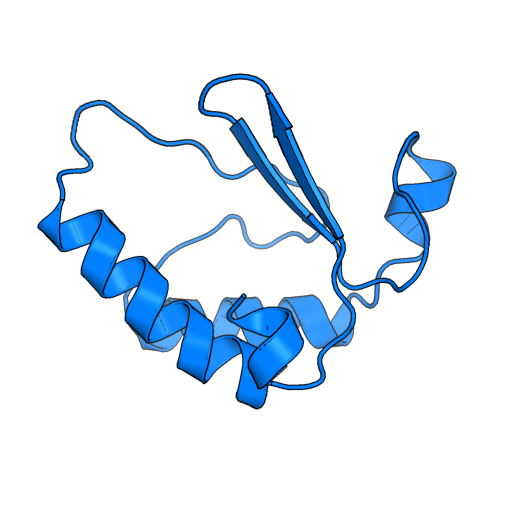78 ? -4.562 1.138 9.950 1.00 97.25 78 THR A CA 1
ATOM 596 C C . THR A 1 78 ? -3.061 0.863 10.028 1.00 97.25 78 THR A C 1
ATOM 598 O O . THR A 1 78 ? -2.553 0.005 9.302 1.00 97.25 78 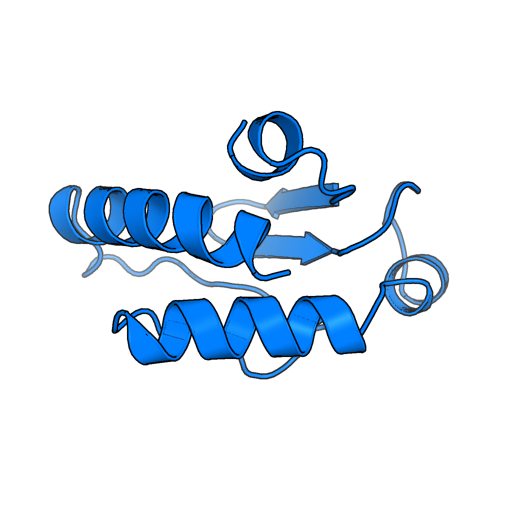THR A O 1
ATOM 601 N N . LEU A 1 79 ? -2.343 1.548 10.920 1.00 95.56 79 LEU A N 1
ATOM 602 C CA . LEU A 1 79 ? -0.911 1.339 11.131 1.00 95.56 79 LEU A CA 1
ATOM 603 C C . LEU A 1 79 ? -0.623 -0.065 11.680 1.00 95.56 79 LEU A C 1
ATOM 605 O O . LEU A 1 79 ? 0.237 -0.762 11.137 1.00 95.56 79 LEU A O 1
ATOM 609 N N . ALA A 1 80 ? -1.390 -0.521 12.674 1.00 96.31 80 ALA A N 1
ATOM 610 C CA . ALA A 1 80 ? -1.261 -1.868 13.229 1.00 96.31 80 ALA A CA 1
ATOM 611 C C . ALA A 1 80 ? -1.530 -2.957 12.172 1.00 96.31 80 ALA A C 1
ATOM 613 O O . ALA A 1 80 ? -0.791 -3.943 12.071 1.00 96.31 80 ALA A O 1
ATOM 614 N N . ALA A 1 81 ? -2.551 -2.767 11.330 1.00 97.69 81 ALA A N 1
ATOM 615 C CA . ALA A 1 81 ? -2.828 -3.665 10.214 1.00 97.69 81 ALA A CA 1
ATOM 616 C C . ALA A 1 81 ? -1.685 -3.663 9.186 1.00 97.69 81 ALA A C 1
ATOM 618 O O . ALA A 1 81 ? -1.277 -4.731 8.723 1.00 97.69 81 ALA A O 1
ATOM 619 N N . ALA A 1 82 ? -1.130 -2.489 8.865 1.00 96.69 82 ALA A N 1
ATOM 620 C CA . ALA A 1 82 ? -0.033 -2.345 7.914 1.00 96.69 82 ALA A CA 1
ATOM 621 C C . ALA A 1 82 ? 1.243 -3.056 8.379 1.00 96.69 82 ALA A C 1
ATOM 623 O O . ALA A 1 82 ? 1.889 -3.715 7.568 1.00 96.69 82 ALA A O 1
ATOM 624 N N . GLU A 1 83 ? 1.592 -3.000 9.668 1.00 95.50 83 GLU A N 1
ATOM 625 C CA . GLU A 1 83 ? 2.738 -3.743 10.213 1.00 95.50 83 GLU A CA 1
ATOM 626 C C . GLU A 1 83 ? 2.639 -5.249 9.956 1.00 95.50 83 GLU A C 1
ATOM 628 O O . GLU A 1 83 ? 3.631 -5.896 9.611 1.00 95.50 83 GLU A O 1
ATOM 633 N N . ILE A 1 84 ? 1.441 -5.818 10.106 1.00 96.31 84 ILE A N 1
ATOM 634 C CA . ILE A 1 84 ? 1.196 -7.232 9.815 1.00 96.31 84 ILE A CA 1
ATOM 635 C C . ILE A 1 84 ? 1.204 -7.474 8.304 1.00 96.31 84 ILE A C 1
ATOM 637 O O . ILE A 1 84 ? 1.829 -8.429 7.844 1.00 96.31 84 ILE A O 1
ATOM 641 N N . ALA A 1 85 ? 0.547 -6.606 7.533 1.00 97.62 85 ALA A N 1
ATOM 642 C CA . ALA A 1 85 ? 0.442 -6.734 6.086 1.00 97.62 85 ALA A CA 1
ATOM 643 C C . ALA A 1 85 ? 1.807 -6.669 5.393 1.00 97.62 85 ALA A C 1
ATOM 645 O O . ALA A 1 85 ? 2.040 -7.437 4.466 1.00 97.62 85 ALA A O 1
ATOM 646 N N . PHE A 1 86 ? 2.740 -5.835 5.867 1.00 96.81 86 PHE A N 1
ATOM 647 C CA . PHE A 1 86 ? 4.105 -5.807 5.339 1.00 96.81 86 PHE A CA 1
ATOM 648 C C . PHE A 1 86 ? 4.827 -7.143 5.534 1.00 96.81 86 PHE A C 1
ATOM 650 O O . PHE A 1 86 ? 5.529 -7.575 4.635 1.00 96.81 86 PHE A O 1
ATOM 657 N N . ARG A 1 87 ? 4.621 -7.860 6.643 1.00 93.88 87 ARG A N 1
ATOM 658 C CA . ARG A 1 87 ? 5.235 -9.190 6.832 1.00 93.88 87 ARG A CA 1
ATOM 659 C C . ARG A 1 87 ? 4.648 -10.268 5.915 1.00 93.88 87 ARG A C 1
ATOM 661 O O . ARG A 1 87 ? 5.314 -11.263 5.653 1.00 93.88 87 ARG A O 1
ATOM 668 N N . ALA A 1 88 ? 3.414 -10.080 5.450 1.00 89.12 88 ALA A N 1
ATOM 669 C CA . ALA A 1 88 ? 2.773 -10.946 4.460 1.00 89.12 88 ALA A CA 1
ATOM 670 C C . ALA A 1 88 ? 3.097 -10.542 3.006 1.00 89.12 88 ALA A C 1
ATOM 672 O O . ALA A 1 88 ? 2.770 -11.289 2.080 1.00 89.12 88 ALA A O 1
ATOM 673 N N . ALA A 1 89 ? 3.706 -9.365 2.814 1.00 82.81 89 ALA A N 1
ATOM 674 C CA . ALA A 1 89 ? 4.005 -8.766 1.520 1.00 82.81 89 ALA A CA 1
ATOM 675 C C . ALA A 1 89 ? 5.273 -9.353 0.905 1.00 82.81 89 ALA A C 1
ATOM 677 O O . ALA A 1 89 ? 6.412 -9.085 1.341 1.00 82.81 89 ALA A O 1
#

Solvent-accessible surface area (backbone atoms only — not comparable to full-atom values): 5138 Å² total; per-residue (Å²): 105,56,40,61,78,51,73,38,62,58,41,75,49,74,59,92,63,36,32,37,69,37,40,26,88,59,83,68,87,50,69,76,46,51,70,66,35,43,61,69,39,42,51,37,26,50,51,45,21,43,80,66,75,39,83,70,66,100,44,75,89,48,65,44,76,71,56,94,84,62,49,70,66,59,50,53,54,46,51,59,36,45,45,54,12,34,64,63,63

pLDDT: mean 96.22, std 3.07, range [77.56, 98.44]

Foldseek 3Di:
DLLVVLVFAWDWDDDPQKIAIFRDNDDDDDPVSSVPGDLVLVQQLQVLLVVLVHHDPNDNPDIDGDDPPCDPVNVVSSVVSNSVSSNRD

Secondary structure (DSSP, 8-state):
-HHHHTT---EEEEETTEEEEE-SSS---SHHHHTTS-HHHHHHHHHHHHTTT----SSTT--EE--TT--HHHHHHHHHHHHHHHHH-

Sequence (89 aa):
AAAETAGVPAVHTRVGTMFCTFFTEHPVRDYASAKRSDLARYARFFHALLERGVYLAPSQFEAGFTSLAHDGEAIDATLAAAEIAFRAA

Mean predicted aligned error: 2.29 Å